Protein AF-A0A0A0N948-F1 (afdb_monomer_lite)

Structure (mmCIF, N/CA/C/O backbone):
data_AF-A0A0A0N948-F1
#
_entry.id   AF-A0A0A0N948-F1
#
loop_
_atom_site.group_PDB
_atom_site.id
_atom_site.type_symbol
_atom_site.label_atom_id
_atom_site.label_alt_id
_atom_site.label_comp_id
_atom_site.label_asym_id
_atom_site.label_entity_id
_atom_site.label_seq_id
_atom_site.pdbx_PDB_ins_code
_atom_site.Cartn_x
_atom_site.Cartn_y
_atom_site.Cartn_z
_atom_site.occupancy
_atom_site.B_iso_or_equiv
_atom_site.auth_seq_id
_atom_site.auth_comp_id
_atom_site.auth_asym_id
_atom_site.auth_atom_id
_atom_site.pdbx_PDB_model_num
ATOM 1 N N . MET A 1 1 ? 24.805 1.407 -28.539 1.00 57.66 1 MET A N 1
ATOM 2 C CA . MET A 1 1 ? 24.252 1.326 -27.170 1.00 57.66 1 MET A CA 1
ATOM 3 C C . MET A 1 1 ? 23.777 -0.092 -26.949 1.00 57.66 1 MET A C 1
ATOM 5 O O . MET A 1 1 ? 23.064 -0.597 -27.806 1.00 57.66 1 MET A O 1
ATOM 9 N N . ALA A 1 2 ? 24.202 -0.738 -25.86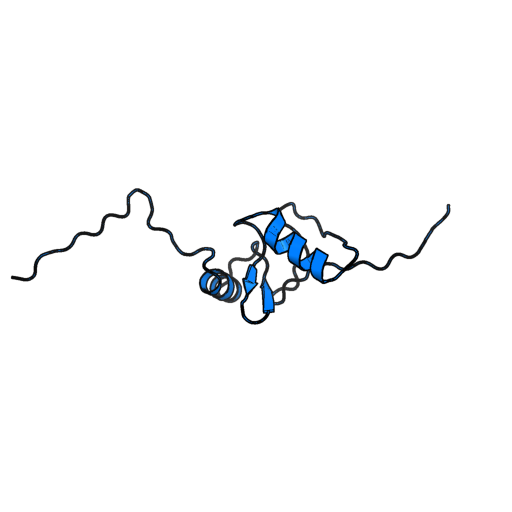5 1.00 82.25 2 ALA A N 1
ATOM 10 C CA . ALA A 1 2 ? 23.633 -2.018 -25.464 1.00 82.25 2 ALA A CA 1
ATOM 11 C C . ALA A 1 2 ? 22.341 -1.731 -24.693 1.00 82.25 2 ALA A C 1
ATOM 13 O O . ALA A 1 2 ? 22.378 -1.064 -23.661 1.00 82.25 2 ALA A O 1
ATOM 14 N N . THR A 1 3 ? 21.208 -2.174 -25.221 1.00 88.56 3 THR A N 1
ATOM 15 C CA . THR A 1 3 ? 19.922 -2.147 -24.522 1.00 88.56 3 THR A CA 1
ATOM 16 C C . THR A 1 3 ? 19.565 -3.569 -24.105 1.00 88.56 3 THR A C 1
ATOM 18 O O . THR A 1 3 ? 19.955 -4.536 -24.760 1.00 88.56 3 THR A O 1
ATOM 21 N N . ARG A 1 4 ? 18.838 -3.706 -22.994 1.00 90.12 4 ARG A N 1
ATOM 22 C CA . ARG A 1 4 ? 18.254 -4.977 -22.554 1.00 90.12 4 ARG A CA 1
ATOM 23 C C . ARG A 1 4 ? 16.834 -4.738 -22.061 1.00 90.12 4 ARG A C 1
ATOM 25 O O . ARG A 1 4 ? 16.554 -3.671 -21.520 1.00 90.12 4 ARG A O 1
ATOM 32 N N . LEU A 1 5 ? 15.973 -5.734 -22.234 1.00 91.75 5 LEU A N 1
ATOM 33 C CA . LEU A 1 5 ? 14.667 -5.777 -21.586 1.00 91.75 5 LEU A CA 1
ATOM 34 C C . LEU A 1 5 ? 14.851 -6.246 -20.139 1.00 91.75 5 LEU A C 1
ATOM 36 O O . LEU A 1 5 ? 15.580 -7.208 -19.895 1.00 91.75 5 LEU A O 1
ATOM 40 N N . VAL A 1 6 ? 14.190 -5.572 -19.203 1.00 92.75 6 VAL A N 1
ATOM 41 C CA . VAL A 1 6 ? 14.080 -5.979 -17.798 1.00 92.75 6 VAL A CA 1
ATOM 42 C C . VAL A 1 6 ? 12.594 -6.001 -17.457 1.00 92.75 6 VAL A C 1
ATOM 44 O O . VAL A 1 6 ? 11.857 -5.117 -17.891 1.00 92.75 6 VAL A O 1
ATOM 47 N N . ILE A 1 7 ? 12.162 -7.030 -16.736 1.00 95.06 7 ILE A N 1
ATOM 48 C CA . ILE A 1 7 ? 10.809 -7.135 -16.188 1.00 95.06 7 ILE A CA 1
ATOM 49 C C . ILE A 1 7 ? 10.932 -6.824 -14.699 1.00 95.06 7 ILE A C 1
ATOM 51 O O . ILE A 1 7 ? 11.768 -7.430 -14.035 1.00 95.06 7 ILE A O 1
ATOM 55 N N . CYS A 1 8 ? 10.122 -5.891 -14.211 1.00 97.12 8 CYS A N 1
ATOM 56 C CA . CYS A 1 8 ? 10.094 -5.478 -12.811 1.00 97.12 8 CYS A CA 1
ATOM 57 C C . CYS A 1 8 ? 8.659 -5.532 -12.280 1.00 97.12 8 CYS A C 1
ATOM 59 O O . CYS A 1 8 ? 7.702 -5.531 -13.060 1.00 97.12 8 CYS A O 1
ATOM 61 N N . TYR A 1 9 ? 8.527 -5.497 -10.961 1.00 98.31 9 TYR A N 1
ATOM 62 C CA . TYR A 1 9 ? 7.263 -5.371 -10.250 1.00 98.31 9 TYR A CA 1
ATOM 63 C C . TYR A 1 9 ? 7.153 -3.993 -9.607 1.00 98.31 9 TYR A C 1
ATOM 65 O O . TYR A 1 9 ? 8.136 -3.449 -9.106 1.00 98.31 9 TYR A O 1
ATOM 73 N N . ILE A 1 10 ? 5.947 -3.436 -9.632 1.00 97.94 10 ILE A N 1
ATOM 74 C CA . ILE A 1 10 ? 5.598 -2.201 -8.931 1.00 97.94 10 ILE A CA 1
ATOM 75 C C . ILE A 1 10 ? 4.418 -2.502 -8.014 1.00 97.94 10 ILE A C 1
ATOM 77 O O . ILE A 1 10 ? 3.564 -3.327 -8.347 1.00 97.94 10 ILE A O 1
ATOM 81 N N . ALA A 1 11 ? 4.359 -1.821 -6.878 1.00 97.81 11 ALA A N 1
ATOM 82 C CA . ALA A 1 11 ? 3.171 -1.830 -6.043 1.00 97.81 11 ALA A CA 1
ATOM 83 C C . ALA A 1 11 ? 2.081 -0.949 -6.666 1.00 97.81 11 ALA A C 1
ATOM 85 O O . ALA A 1 11 ? 2.367 0.104 -7.242 1.00 97.81 11 ALA A O 1
ATOM 86 N N . VAL A 1 12 ? 0.829 -1.384 -6.537 1.00 98.12 12 VAL A N 1
ATOM 87 C CA . VAL A 1 12 ? -0.344 -0.666 -7.038 1.00 98.12 12 VAL A CA 1
ATOM 88 C C . VAL A 1 12 ? -1.398 -0.653 -5.944 1.00 98.12 12 VAL A C 1
ATOM 90 O O . VAL A 1 12 ? -1.643 -1.678 -5.316 1.00 98.12 12 VAL A O 1
ATOM 93 N N . CYS A 1 13 ? -2.003 0.506 -5.696 1.00 98.06 13 CYS A N 1
ATOM 94 C CA . CYS A 1 13 ? -3.091 0.615 -4.734 1.00 98.06 13 CYS A CA 1
ATOM 95 C C . CYS A 1 13 ? -4.335 -0.088 -5.282 1.00 98.06 13 CYS A C 1
ATOM 97 O O . CYS A 1 13 ? -4.825 0.275 -6.355 1.00 98.06 13 CYS A O 1
ATOM 99 N N . ASP A 1 14 ? -4.891 -1.021 -4.515 1.00 98.06 14 ASP A N 1
ATOM 100 C CA . ASP A 1 14 ? -6.079 -1.786 -4.909 1.00 98.06 14 ASP A CA 1
ATOM 101 C C . ASP A 1 14 ? -7.354 -0.933 -5.009 1.00 98.06 14 ASP A C 1
ATOM 103 O O . ASP A 1 14 ? -8.342 -1.361 -5.606 1.00 98.06 14 ASP A O 1
ATOM 107 N N . LEU A 1 15 ? -7.360 0.276 -4.432 1.00 97.44 15 LEU A N 1
ATOM 108 C CA . LEU A 1 15 ? -8.520 1.174 -4.454 1.00 97.44 15 LEU A CA 1
ATOM 109 C C . LEU A 1 15 ? -8.464 2.209 -5.580 1.00 97.44 15 LEU A C 1
ATOM 111 O O . LEU A 1 15 ? -9.474 2.448 -6.241 1.00 97.44 15 LEU A O 1
ATOM 115 N N . CYS A 1 16 ? -7.310 2.844 -5.790 1.00 97.00 16 CYS A N 1
ATOM 116 C CA . CYS A 1 16 ? -7.192 3.996 -6.693 1.00 97.00 16 CYS A CA 1
ATOM 117 C C . CYS A 1 16 ? -6.138 3.836 -7.795 1.00 97.00 16 CYS A C 1
ATOM 119 O O . CYS A 1 16 ? -6.025 4.708 -8.656 1.00 97.00 16 CYS A O 1
ATOM 121 N N . GLY A 1 17 ? -5.367 2.745 -7.794 1.00 97.38 17 GLY A N 1
ATOM 122 C CA . GLY A 1 17 ? -4.337 2.494 -8.801 1.00 97.38 17 GLY A CA 1
ATOM 123 C C . GLY A 1 17 ? -3.092 3.375 -8.680 1.00 97.38 17 GLY A C 1
ATOM 124 O O . GLY A 1 17 ? -2.272 3.372 -9.596 1.00 97.38 17 GLY A O 1
ATOM 125 N N . ALA A 1 18 ? -2.930 4.127 -7.583 1.00 96.69 18 ALA A N 1
ATOM 126 C CA . ALA A 1 18 ? -1.684 4.831 -7.289 1.00 96.69 18 ALA A CA 1
ATOM 127 C C . ALA A 1 18 ? -0.498 3.856 -7.315 1.00 96.69 18 ALA A C 1
ATOM 129 O O . ALA A 1 18 ? -0.664 2.679 -7.003 1.00 96.69 18 ALA A O 1
ATOM 130 N N . THR A 1 19 ? 0.685 4.349 -7.679 1.00 97.00 19 THR A N 1
ATOM 131 C CA . THR A 1 19 ? 1.919 3.544 -7.780 1.00 97.00 19 THR A CA 1
ATOM 132 C C . THR A 1 19 ? 3.111 4.194 -7.090 1.00 97.00 19 THR A C 1
ATOM 134 O O . THR A 1 19 ? 4.213 3.646 -7.108 1.00 97.00 19 THR A O 1
ATOM 137 N N . THR A 1 20 ? 2.928 5.399 -6.550 1.00 94.50 20 THR A N 1
ATOM 138 C CA . THR A 1 20 ? 4.025 6.189 -6.006 1.00 94.50 20 THR A CA 1
ATOM 139 C C . THR A 1 20 ? 4.208 5.964 -4.515 1.00 94.50 20 THR A C 1
ATOM 141 O O . THR A 1 20 ? 3.233 5.872 -3.769 1.00 94.50 20 THR A O 1
ATOM 144 N N . ASP A 1 21 ? 5.462 5.925 -4.088 1.00 89.94 21 ASP A N 1
ATOM 145 C CA . ASP A 1 21 ? 5.842 5.974 -2.686 1.00 89.94 21 ASP A CA 1
ATOM 146 C C . ASP A 1 21 ? 5.608 7.372 -2.085 1.00 89.94 21 ASP A C 1
ATOM 148 O O . ASP A 1 21 ? 5.067 8.278 -2.732 1.00 89.94 21 ASP A O 1
ATOM 152 N N . TYR A 1 22 ? 6.002 7.531 -0.822 1.00 84.62 22 TYR A N 1
ATOM 153 C CA . TYR A 1 22 ? 5.875 8.782 -0.077 1.00 84.62 22 TYR A CA 1
ATOM 154 C C . TYR A 1 22 ? 6.633 9.955 -0.730 1.00 84.62 22 TYR A C 1
ATOM 156 O O . TYR A 1 22 ? 6.158 11.090 -0.704 1.00 84.62 22 TYR A O 1
ATOM 164 N N . ASP A 1 23 ? 7.771 9.680 -1.373 1.00 87.25 23 ASP A N 1
ATOM 165 C CA . ASP A 1 23 ? 8.607 10.682 -2.041 1.00 87.25 23 ASP A CA 1
ATOM 166 C C . ASP A 1 23 ? 8.144 10.984 -3.484 1.00 87.25 23 ASP A C 1
ATOM 168 O O . ASP A 1 23 ? 8.717 11.836 -4.170 1.00 87.25 23 ASP A O 1
ATOM 172 N N . GLY A 1 24 ? 7.085 10.318 -3.957 1.00 89.25 24 GLY A N 1
ATOM 173 C CA . GLY A 1 24 ? 6.510 10.513 -5.286 1.00 89.25 24 GLY A CA 1
ATOM 174 C C . GLY A 1 24 ? 7.188 9.705 -6.398 1.00 89.25 24 GLY A C 1
ATOM 175 O O . GLY A 1 24 ? 6.931 9.962 -7.577 1.00 89.25 24 GLY A O 1
ATOM 176 N N . PHE A 1 25 ? 8.033 8.727 -6.065 1.00 91.69 25 PHE A N 1
ATOM 177 C CA . PHE A 1 25 ? 8.658 7.824 -7.035 1.00 91.69 25 PHE A CA 1
ATOM 178 C C . PHE A 1 25 ? 7.842 6.546 -7.208 1.00 91.69 25 PHE A C 1
ATOM 180 O O . PHE A 1 25 ? 7.108 6.158 -6.316 1.00 91.69 25 PHE A O 1
ATOM 187 N N . THR A 1 26 ? 7.957 5.861 -8.351 1.00 96.12 26 THR A N 1
ATOM 188 C CA . THR A 1 26 ? 7.424 4.495 -8.529 1.00 96.12 26 THR A CA 1
ATOM 189 C C . THR A 1 26 ? 8.580 3.493 -8.443 1.00 96.12 26 THR A C 1
ATOM 191 O O . THR A 1 26 ? 9.343 3.364 -9.410 1.00 96.12 26 THR A O 1
ATOM 194 N N . PRO A 1 27 ? 8.749 2.799 -7.305 1.00 95.69 27 PRO A N 1
ATOM 195 C CA . PRO A 1 27 ? 9.794 1.797 -7.129 1.00 95.69 27 PRO A CA 1
ATOM 196 C C . PRO A 1 27 ? 9.583 0.613 -8.076 1.00 95.69 27 PRO A C 1
ATOM 198 O O . PRO A 1 27 ? 8.466 0.124 -8.223 1.00 95.69 27 PRO A O 1
ATOM 201 N N . HIS A 1 28 ? 10.663 0.146 -8.706 1.00 96.75 28 HIS A N 1
ATOM 202 C CA . HIS A 1 28 ? 10.675 -1.043 -9.562 1.00 96.75 28 HIS A CA 1
ATOM 203 C C . HIS A 1 28 ? 11.528 -2.126 -8.892 1.00 96.75 28 HIS A C 1
ATOM 205 O O . HIS A 1 28 ? 12.728 -1.921 -8.708 1.00 96.75 28 HIS A O 1
ATOM 211 N N . LEU A 1 29 ? 10.912 -3.249 -8.527 1.00 97.25 29 LEU A N 1
ATOM 212 C CA . LEU A 1 29 ? 11.519 -4.321 -7.734 1.00 97.25 29 LEU A CA 1
ATOM 213 C C . LEU A 1 29 ? 11.596 -5.635 -8.522 1.00 97.25 29 LEU A C 1
ATOM 215 O O . LEU A 1 29 ? 10.958 -5.791 -9.566 1.00 97.25 29 LEU A O 1
ATOM 219 N N . ASP A 1 30 ? 12.371 -6.587 -8.004 1.00 97.31 30 ASP A N 1
ATOM 220 C CA . ASP A 1 30 ? 12.622 -7.879 -8.653 1.00 97.31 30 ASP A CA 1
ATOM 221 C C . ASP A 1 30 ? 11.529 -8.928 -8.366 1.00 97.31 30 ASP A C 1
ATOM 223 O O . ASP A 1 30 ? 11.406 -9.905 -9.111 1.00 97.31 30 ASP A O 1
ATOM 227 N N . SER A 1 31 ? 10.694 -8.718 -7.338 1.00 97.62 31 SER A N 1
ATOM 228 C CA . SER A 1 31 ? 9.575 -9.600 -6.984 1.00 97.62 31 SER A CA 1
ATOM 229 C C . SER A 1 31 ? 8.320 -8.831 -6.527 1.00 97.62 31 SER A C 1
ATOM 231 O O . SER A 1 31 ? 8.424 -7.673 -6.104 1.00 97.62 31 SER A O 1
ATOM 233 N N . PRO A 1 32 ? 7.122 -9.446 -6.610 1.00 97.12 32 PRO A N 1
ATOM 234 C CA . PRO A 1 32 ? 5.902 -8.885 -6.032 1.00 97.12 32 PRO A CA 1
ATOM 235 C C . PRO A 1 32 ? 6.012 -8.647 -4.524 1.00 97.12 32 PRO A C 1
ATOM 237 O O . PRO A 1 32 ? 5.567 -7.612 -4.033 1.00 97.12 32 PRO A O 1
ATOM 240 N N . GLU A 1 33 ? 6.608 -9.589 -3.793 1.00 97.19 33 GLU A N 1
ATOM 241 C CA . GLU A 1 33 ? 6.748 -9.527 -2.340 1.00 97.19 33 GLU A CA 1
ATOM 242 C C . GLU A 1 33 ? 7.625 -8.344 -1.924 1.00 97.19 33 GLU A C 1
ATOM 244 O O . GLU A 1 33 ? 7.235 -7.583 -1.039 1.00 97.19 33 GLU A O 1
ATOM 249 N N . ASP A 1 34 ? 8.743 -8.124 -2.626 1.00 97.19 34 ASP A N 1
ATOM 250 C CA . ASP A 1 34 ? 9.625 -6.980 -2.376 1.00 97.19 34 ASP A CA 1
ATOM 251 C C . ASP A 1 34 ? 8.911 -5.650 -2.649 1.00 97.19 34 ASP A C 1
ATOM 253 O O . ASP A 1 34 ? 9.120 -4.677 -1.928 1.00 97.19 34 ASP A O 1
ATOM 257 N N . ALA A 1 35 ? 8.048 -5.587 -3.672 1.00 97.25 35 ALA A N 1
ATOM 258 C CA . ALA A 1 35 ? 7.289 -4.377 -3.984 1.00 97.25 35 ALA A CA 1
ATOM 259 C C . ALA A 1 35 ? 6.280 -4.028 -2.878 1.00 97.25 35 ALA A C 1
ATOM 261 O O . ALA A 1 35 ? 6.162 -2.861 -2.498 1.00 97.25 35 ALA A O 1
ATOM 262 N N . VAL A 1 36 ? 5.580 -5.032 -2.337 1.00 96.56 36 VAL A N 1
ATOM 263 C CA . VAL A 1 36 ? 4.667 -4.848 -1.199 1.00 96.56 36 VAL A CA 1
ATOM 264 C C . VAL A 1 36 ? 5.456 -4.440 0.042 1.00 96.56 36 VAL A C 1
ATOM 266 O O . VAL A 1 36 ? 5.145 -3.413 0.642 1.00 96.56 36 VAL A O 1
ATOM 269 N N . GLN A 1 37 ? 6.507 -5.197 0.379 1.00 95.81 37 GLN A N 1
ATOM 270 C CA . GLN A 1 37 ? 7.340 -4.952 1.554 1.00 95.81 37 GLN A CA 1
ATOM 271 C C . GLN A 1 37 ? 7.938 -3.543 1.529 1.00 95.81 37 GLN A C 1
ATOM 273 O O . GLN A 1 37 ? 7.890 -2.830 2.532 1.00 95.81 37 GLN A O 1
ATOM 278 N N . TYR A 1 38 ? 8.443 -3.110 0.370 1.00 95.88 38 TYR A N 1
ATOM 279 C CA . TYR A 1 38 ? 8.985 -1.768 0.197 1.00 95.88 38 TYR A CA 1
ATOM 280 C C . TYR A 1 38 ? 7.959 -0.695 0.575 1.00 95.88 38 TYR A C 1
ATOM 282 O O . TYR A 1 38 ?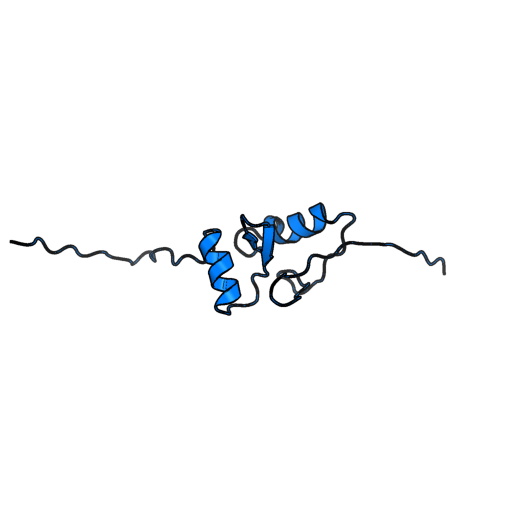 8.284 0.213 1.341 1.00 95.88 38 TYR A O 1
ATOM 290 N N . MET A 1 39 ? 6.721 -0.809 0.084 1.00 95.94 39 MET A N 1
ATOM 291 C CA . MET A 1 39 ? 5.687 0.196 0.340 1.00 95.94 39 MET A CA 1
ATOM 292 C C . MET A 1 39 ? 5.180 0.187 1.784 1.00 95.94 39 MET A C 1
ATOM 294 O O . MET A 1 39 ? 4.776 1.235 2.287 1.00 95.94 39 MET A O 1
ATOM 298 N N . THR A 1 40 ? 5.190 -0.965 2.457 1.00 94.62 40 THR A N 1
ATOM 299 C CA . THR A 1 40 ? 4.627 -1.107 3.808 1.00 94.62 40 THR A CA 1
ATOM 300 C C . THR A 1 40 ? 5.643 -0.897 4.927 1.00 94.62 40 THR A C 1
ATOM 302 O O . THR A 1 40 ? 5.255 -0.461 6.007 1.00 94.62 40 THR A O 1
ATOM 305 N N . GLU A 1 41 ? 6.925 -1.207 4.705 1.00 92.50 41 GLU A N 1
ATOM 306 C CA . GLU A 1 41 ? 7.936 -1.239 5.775 1.00 92.50 41 GLU A CA 1
ATOM 307 C C . GLU A 1 41 ? 8.945 -0.086 5.715 1.00 92.50 41 GLU A C 1
ATOM 309 O O . GLU A 1 41 ? 9.427 0.352 6.759 1.00 92.50 41 GLU A O 1
ATOM 314 N N . THR A 1 42 ? 9.251 0.450 4.527 1.00 89.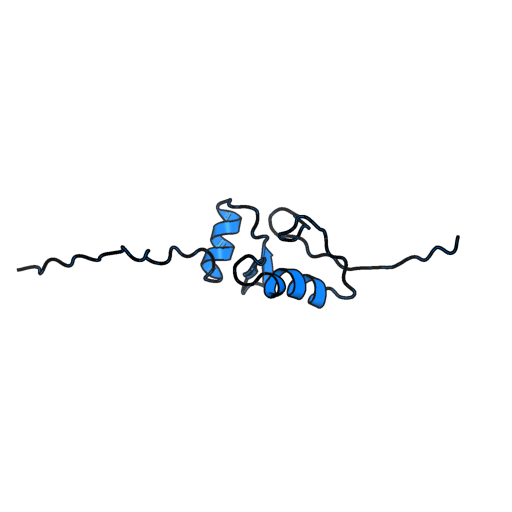62 42 THR A N 1
ATOM 315 C CA . THR A 1 42 ? 10.315 1.464 4.360 1.00 89.62 42 THR A CA 1
ATOM 316 C C . THR A 1 42 ? 10.000 2.783 5.070 1.00 89.62 42 THR A C 1
ATOM 318 O O . THR A 1 42 ? 10.909 3.460 5.548 1.00 89.62 42 THR A O 1
ATOM 321 N N . PHE A 1 43 ? 8.717 3.140 5.166 1.00 84.12 43 PHE A N 1
ATOM 322 C CA . PHE A 1 43 ? 8.261 4.456 5.631 1.00 84.12 43 PHE A CA 1
ATOM 323 C C . PHE A 1 43 ? 7.581 4.417 7.010 1.00 84.12 43 PHE A C 1
ATOM 325 O O . PHE A 1 43 ? 6.960 5.391 7.425 1.00 84.12 43 PHE A O 1
ATOM 332 N N . GLY A 1 44 ? 7.685 3.299 7.739 1.00 81.75 44 GLY A N 1
ATOM 333 C CA . GLY A 1 44 ? 7.069 3.150 9.060 1.00 81.75 44 GLY A CA 1
ATOM 334 C C . GLY A 1 44 ? 5.555 3.404 9.045 1.00 81.75 44 GLY A C 1
ATOM 335 O O . GLY A 1 44 ? 4.813 2.789 8.271 1.00 81.75 44 GLY A O 1
ATOM 336 N N . ASP A 1 45 ? 5.091 4.316 9.903 1.00 78.12 45 ASP A N 1
ATOM 337 C CA . ASP A 1 45 ? 3.665 4.650 10.015 1.00 78.12 45 ASP A CA 1
ATOM 338 C C . ASP A 1 45 ? 3.116 5.301 8.731 1.00 78.12 45 ASP A C 1
ATOM 340 O O . ASP A 1 45 ? 1.979 4.999 8.365 1.00 78.12 45 ASP A O 1
ATOM 344 N N . ASP A 1 46 ? 3.946 6.050 7.994 1.00 81.31 46 ASP A N 1
ATOM 345 C CA . ASP A 1 46 ? 3.595 6.745 6.740 1.00 81.31 46 ASP A CA 1
ATOM 346 C C . ASP A 1 46 ? 3.653 5.822 5.501 1.00 81.31 46 ASP A C 1
ATOM 348 O O . ASP A 1 46 ? 3.412 6.234 4.364 1.00 81.31 46 ASP A O 1
ATOM 352 N N . GLY A 1 47 ? 3.991 4.542 5.703 1.00 89.81 47 GLY A N 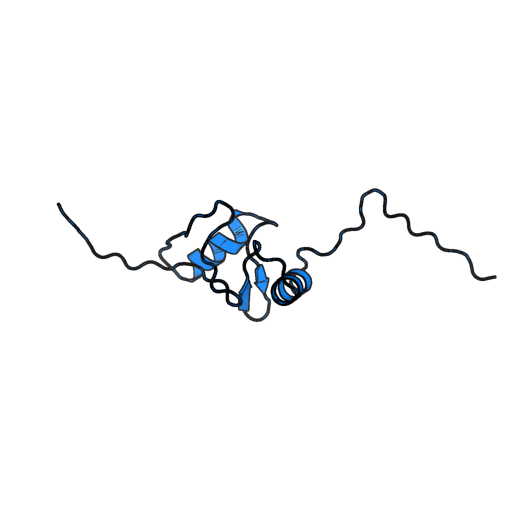1
ATOM 353 C CA . GLY A 1 47 ? 3.943 3.523 4.659 1.00 89.81 47 GLY A CA 1
ATOM 354 C C . GLY A 1 47 ? 2.516 3.167 4.253 1.00 89.81 47 GLY A C 1
ATOM 355 O O . GLY A 1 47 ? 1.554 3.335 5.008 1.00 89.81 47 GLY A O 1
ATOM 356 N N . TRP A 1 48 ? 2.378 2.576 3.072 1.00 95.81 48 TRP A N 1
ATOM 357 C CA . TRP A 1 48 ? 1.109 2.008 2.634 1.00 95.81 48 TRP A CA 1
ATOM 358 C C . TRP A 1 48 ? 0.624 0.926 3.607 1.00 95.81 48 TRP A C 1
ATOM 360 O O . TRP A 1 48 ? 1.376 0.380 4.417 1.00 95.81 48 TRP A O 1
ATOM 370 N N . THR A 1 49 ? -0.668 0.622 3.551 1.00 95.81 49 THR A N 1
ATOM 371 C CA . THR A 1 49 ? -1.297 -0.361 4.435 1.00 95.81 49 THR A CA 1
ATOM 372 C C . THR A 1 49 ? -1.571 -1.649 3.689 1.00 95.81 49 THR A C 1
ATOM 374 O O . THR A 1 49 ? -2.294 -1.639 2.698 1.00 95.81 49 THR A O 1
ATOM 377 N N . LEU A 1 50 ? -1.033 -2.758 4.197 1.00 95.44 50 LEU A N 1
ATOM 378 C CA . LEU A 1 50 ? -1.467 -4.097 3.819 1.00 95.44 50 LEU A CA 1
ATOM 379 C C . LEU A 1 50 ? -2.527 -4.562 4.817 1.00 95.44 50 LEU A C 1
ATOM 381 O O . LEU A 1 50 ? -2.247 -4.750 6.001 1.00 95.44 50 LEU A O 1
ATOM 385 N N . SER A 1 51 ? -3.760 -4.699 4.349 1.00 91.88 51 SER A N 1
ATOM 386 C CA . SER A 1 51 ? -4.886 -5.091 5.184 1.00 91.88 51 SER A CA 1
ATOM 387 C C . SER A 1 51 ? -4.877 -6.599 5.487 1.00 91.88 51 SER A C 1
ATOM 389 O O . SER A 1 51 ? -4.295 -7.384 4.732 1.00 91.88 51 SER A O 1
ATOM 391 N N . PRO A 1 52 ? -5.565 -7.057 6.552 1.00 87.69 52 PRO A N 1
ATOM 392 C CA . PRO A 1 52 ? -5.651 -8.485 6.876 1.00 87.69 52 PRO A CA 1
ATOM 393 C C . PRO A 1 52 ? -6.286 -9.354 5.777 1.00 87.69 52 PRO A C 1
ATOM 395 O O . PRO A 1 52 ? -6.014 -10.549 5.708 1.00 87.69 52 PRO A O 1
ATOM 398 N N . ASP A 1 53 ? -7.133 -8.769 4.925 1.00 89.38 53 ASP A N 1
ATOM 399 C CA . ASP A 1 53 ? -7.728 -9.414 3.747 1.00 89.38 53 ASP A CA 1
ATOM 400 C C . ASP A 1 53 ? -6.836 -9.351 2.490 1.00 89.38 53 ASP A C 1
ATOM 402 O O . ASP A 1 53 ? -7.250 -9.808 1.428 1.00 89.38 53 ASP A O 1
ATOM 406 N N . GLY A 1 54 ? -5.607 -8.837 2.610 1.00 92.19 54 GLY A N 1
ATOM 407 C CA . GLY A 1 54 ? -4.583 -8.869 1.566 1.00 92.19 54 GLY A CA 1
ATOM 408 C C . GLY A 1 54 ? -4.629 -7.714 0.566 1.00 92.19 54 GLY A C 1
ATOM 409 O O . GLY A 1 54 ? -3.959 -7.801 -0.458 1.00 92.19 54 GLY A O 1
ATOM 410 N N . ARG A 1 55 ? -5.395 -6.648 0.837 1.00 95.06 55 ARG A N 1
ATOM 411 C CA . ARG A 1 55 ? -5.404 -5.442 -0.000 1.00 95.06 55 ARG A CA 1
ATOM 412 C C . ARG A 1 55 ? -4.256 -4.520 0.375 1.00 95.06 55 ARG A C 1
ATOM 414 O O . ARG A 1 55 ? -4.024 -4.254 1.553 1.00 95.06 55 ARG A O 1
ATOM 421 N N . LEU A 1 56 ? -3.585 -3.984 -0.630 1.00 97.38 56 LEU A N 1
ATOM 422 C CA . LEU A 1 56 ? -2.546 -2.981 -0.498 1.00 97.38 56 LEU A CA 1
ATOM 423 C C . LEU A 1 56 ? -3.128 -1.595 -0.826 1.00 97.38 56 LEU A C 1
ATOM 425 O O . LEU A 1 56 ? -3.571 -1.335 -1.944 1.00 97.38 56 LEU A O 1
ATOM 429 N N . VAL A 1 57 ? -3.137 -0.694 0.158 1.00 97.44 57 VAL A N 1
ATOM 430 C CA . VAL A 1 57 ? -3.799 0.618 0.071 1.00 97.44 57 VAL A CA 1
ATOM 431 C C . VAL A 1 57 ? -2.816 1.748 0.347 1.00 97.44 57 VAL A C 1
ATOM 433 O O . VAL A 1 57 ? -2.114 1.743 1.361 1.00 97.44 57 VAL A O 1
ATOM 436 N N . CYS A 1 58 ? -2.763 2.716 -0.569 1.00 95.62 58 CYS A N 1
ATOM 437 C CA . CYS A 1 58 ? -1.859 3.855 -0.473 1.00 95.62 58 CYS A CA 1
ATOM 438 C C . CYS A 1 58 ? -2.228 4.809 0.655 1.00 95.62 58 CYS A C 1
ATOM 440 O O . CYS A 1 58 ? -3.401 5.064 0.896 1.00 95.62 58 CYS A O 1
ATOM 442 N N . ASP A 1 59 ? -1.210 5.403 1.269 1.00 91.62 59 ASP A N 1
ATOM 443 C CA . ASP A 1 59 ? -1.391 6.351 2.368 1.00 91.62 59 ASP A CA 1
ATOM 444 C C . ASP A 1 59 ? -1.663 7.791 1.863 1.00 91.62 59 ASP A C 1
ATOM 446 O O . ASP A 1 59 ? -2.164 8.644 2.577 1.00 91.62 59 ASP A O 1
ATOM 450 N N . THR A 1 60 ? -1.426 8.128 0.596 1.00 89.69 60 THR A N 1
ATOM 451 C CA . THR A 1 60 ? -1.579 9.528 0.140 1.00 89.69 60 THR A CA 1
ATOM 452 C C . THR A 1 60 ? -3.031 9.998 -0.022 1.00 89.69 60 THR A C 1
ATOM 454 O O . THR A 1 60 ? -3.295 11.201 0.009 1.00 89.69 60 THR A O 1
ATOM 457 N N . VAL A 1 61 ? -3.979 9.077 -0.205 1.00 91.38 61 VAL A N 1
ATOM 458 C CA . VAL A 1 61 ? -5.400 9.384 -0.425 1.00 91.38 61 VAL A CA 1
ATOM 459 C C . VAL A 1 61 ? -6.172 9.221 0.885 1.00 91.38 61 VAL A C 1
ATOM 461 O O . VAL A 1 61 ? -5.991 8.240 1.597 1.00 91.38 61 VAL A O 1
ATOM 464 N N . THR A 1 62 ? -7.043 10.182 1.200 1.00 90.38 62 THR A N 1
ATOM 465 C CA . THR A 1 62 ? -7.773 10.266 2.483 1.00 90.38 62 THR A CA 1
ATOM 466 C C . THR A 1 62 ? -9.294 10.176 2.321 1.00 90.38 62 THR A C 1
ATOM 468 O O . THR A 1 62 ? -10.067 10.777 3.070 1.00 90.38 62 THR A O 1
ATOM 471 N N . ASP A 1 63 ? -9.761 9.467 1.290 1.00 94.38 63 ASP A N 1
ATOM 472 C CA . ASP A 1 63 ? -11.193 9.229 1.107 1.00 94.38 63 ASP A CA 1
ATOM 473 C C . ASP A 1 63 ? -11.725 8.163 2.091 1.00 94.38 63 ASP A C 1
ATOM 475 O O . ASP A 1 63 ? -10.948 7.380 2.643 1.00 94.38 63 ASP A O 1
ATOM 479 N N . PRO A 1 64 ? -13.053 8.076 2.304 1.00 95.06 64 PRO A N 1
ATOM 480 C CA . PRO A 1 64 ? -13.617 7.138 3.274 1.00 95.06 64 PRO A CA 1
ATOM 481 C C . PRO A 1 64 ? -13.244 5.664 3.045 1.00 95.06 64 PRO A C 1
ATOM 483 O O . PRO A 1 64 ? -13.208 4.892 4.003 1.00 95.06 64 PRO A O 1
ATOM 486 N N . ALA A 1 65 ? -12.982 5.250 1.800 1.00 94.69 65 ALA A N 1
ATOM 487 C CA . ALA A 1 65 ? -12.622 3.869 1.494 1.00 94.69 65 ALA A CA 1
ATOM 488 C C . ALA A 1 65 ? -11.180 3.558 1.919 1.00 94.69 65 ALA A C 1
ATOM 490 O O . ALA A 1 65 ? -10.937 2.480 2.463 1.00 94.69 65 ALA A O 1
ATOM 491 N N . HIS A 1 66 ? -10.254 4.501 1.723 1.00 95.00 66 HIS A N 1
ATOM 492 C CA . HIS A 1 66 ? -8.877 4.389 2.209 1.00 95.00 66 HIS A CA 1
ATOM 493 C C . HIS A 1 66 ? -8.841 4.409 3.736 1.00 95.00 66 HIS A C 1
ATOM 495 O O . HIS A 1 66 ? -8.289 3.494 4.349 1.00 95.00 66 HIS A O 1
ATOM 501 N N . GLU A 1 67 ? -9.512 5.385 4.355 1.00 93.12 67 GLU A N 1
ATOM 502 C CA . GLU A 1 67 ? -9.537 5.522 5.815 1.00 93.12 67 GLU A CA 1
ATOM 503 C C . GLU A 1 67 ? -10.075 4.266 6.503 1.00 93.12 67 GLU A C 1
ATOM 505 O O . GLU A 1 67 ? -9.467 3.780 7.451 1.00 93.12 67 GLU A O 1
ATOM 510 N N . THR A 1 68 ? -11.135 3.653 5.964 1.00 92.88 68 THR A N 1
ATOM 511 C CA . THR A 1 68 ? -11.676 2.394 6.507 1.00 92.88 68 THR A CA 1
ATOM 512 C C . THR A 1 68 ? -10.618 1.284 6.560 1.00 92.88 68 THR A C 1
ATOM 514 O O . THR A 1 68 ? -10.584 0.498 7.507 1.00 92.88 68 THR A O 1
ATOM 517 N N . VAL A 1 69 ? -9.749 1.193 5.547 1.00 94.25 69 VAL A N 1
ATOM 518 C CA . VAL A 1 69 ? -8.684 0.180 5.508 1.00 94.25 69 VAL A CA 1
ATOM 519 C C . VAL A 1 69 ? -7.566 0.520 6.493 1.00 94.25 69 VAL A C 1
ATOM 521 O O . VAL A 1 69 ? -7.110 -0.367 7.218 1.00 94.25 69 VAL A O 1
ATOM 524 N N . HIS A 1 70 ? -7.159 1.788 6.567 1.00 92.62 70 HIS A N 1
ATOM 525 C CA . HIS A 1 70 ? -6.147 2.246 7.520 1.00 92.62 70 HIS A CA 1
ATOM 526 C C . HIS A 1 70 ? -6.591 2.031 8.973 1.00 92.62 70 HIS A C 1
ATOM 528 O O . HIS A 1 70 ? -5.844 1.442 9.757 1.00 92.62 70 HIS A O 1
ATOM 534 N N . GLU A 1 71 ? -7.824 2.415 9.314 1.00 90.25 71 GLU A N 1
ATOM 535 C CA . GLU A 1 71 ? -8.407 2.235 10.646 1.00 90.25 71 GLU A CA 1
ATOM 536 C C . GLU A 1 71 ? -8.486 0.757 11.041 1.00 90.25 71 GLU A C 1
ATOM 538 O O . GLU A 1 71 ? -8.097 0.388 12.152 1.00 90.25 71 GLU A O 1
ATOM 543 N N . ALA A 1 72 ? -8.933 -0.113 10.127 1.00 89.31 72 ALA A N 1
ATOM 544 C CA . ALA A 1 72 ? -8.998 -1.555 10.366 1.00 89.31 72 ALA A CA 1
ATOM 545 C C . ALA A 1 72 ? -7.612 -2.181 10.607 1.00 89.31 72 ALA A C 1
ATOM 547 O O . ALA A 1 72 ? -7.498 -3.164 11.341 1.00 89.31 72 ALA A O 1
ATOM 548 N N . ALA A 1 73 ? -6.560 -1.603 10.021 1.00 88.12 73 ALA A N 1
ATOM 549 C CA . ALA A 1 73 ? -5.168 -1.984 10.255 1.00 88.12 73 ALA A CA 1
ATOM 550 C C . ALA A 1 73 ? -4.545 -1.307 11.494 1.00 88.12 73 ALA A C 1
ATOM 552 O O . ALA A 1 73 ? -3.364 -1.502 11.778 1.00 88.12 73 ALA A O 1
ATOM 553 N N . GLY A 1 74 ? -5.313 -0.505 12.239 1.00 86.50 74 GLY A N 1
ATOM 554 C CA . GLY A 1 74 ? -4.842 0.226 13.415 1.00 86.50 74 GLY A CA 1
ATOM 555 C C . GLY A 1 74 ? -4.021 1.482 13.100 1.00 86.50 74 GLY A C 1
ATOM 556 O O . GLY A 1 74 ? -3.554 2.142 14.031 1.00 86.50 74 GLY A O 1
ATOM 557 N N . LYS A 1 75 ? -3.870 1.853 11.823 1.00 86.00 75 LYS A N 1
ATOM 558 C CA . LYS A 1 75 ? -3.292 3.136 11.402 1.00 86.00 75 LYS A CA 1
ATOM 559 C C . LYS A 1 75 ? -4.339 4.245 11.477 1.00 86.00 75 LYS A C 1
ATOM 561 O O . LYS A 1 75 ? -5.533 3.970 11.531 1.00 86.00 75 LYS A O 1
ATOM 566 N N . ARG A 1 76 ? -3.881 5.504 11.524 1.00 76.88 76 ARG A N 1
ATOM 567 C CA . ARG A 1 76 ? -4.719 6.729 11.504 1.00 76.88 76 ARG A CA 1
ATOM 568 C C . ARG A 1 76 ? -5.820 6.808 12.562 1.00 76.88 76 ARG A C 1
ATOM 570 O O . ARG A 1 76 ? -6.613 7.744 12.564 1.00 76.88 76 ARG A O 1
ATOM 577 N N . THR A 1 77 ? -5.827 5.882 13.515 1.00 68.69 77 THR A N 1
ATOM 578 C CA . THR A 1 77 ? -6.694 5.948 14.679 1.00 68.69 77 THR A CA 1
ATOM 579 C C . THR A 1 77 ? -6.363 7.230 15.438 1.00 68.69 77 THR A C 1
ATOM 581 O O . THR A 1 77 ? -5.191 7.458 15.761 1.00 68.69 77 THR A O 1
ATOM 584 N N . PRO A 1 78 ? -7.357 8.090 15.724 1.00 65.50 78 PRO A N 1
ATOM 585 C CA . PRO A 1 78 ? -7.139 9.270 16.539 1.00 65.50 78 PRO A CA 1
ATOM 586 C C . PRO A 1 78 ? -6.584 8.836 17.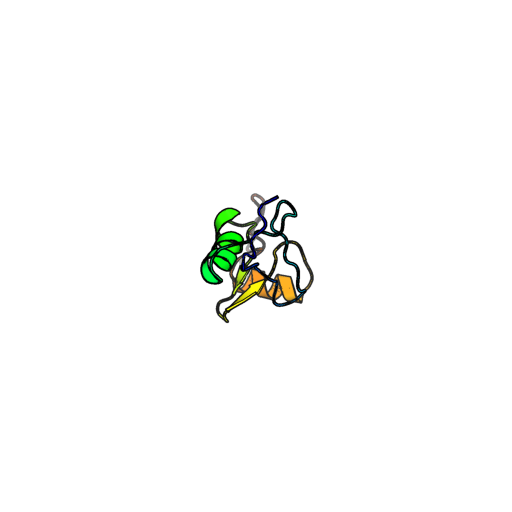896 1.00 65.50 78 PRO A C 1
ATOM 588 O 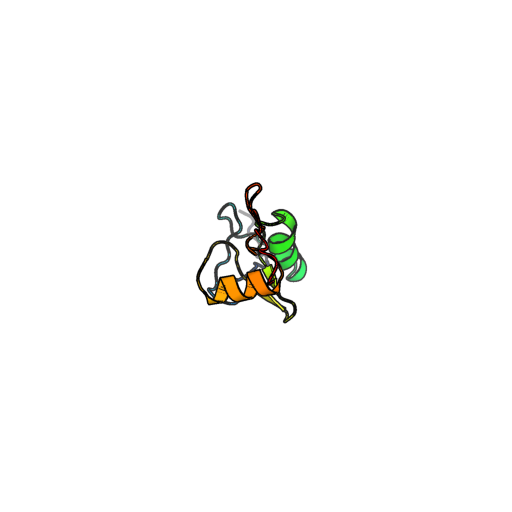O . PRO A 1 78 ? -7.312 8.342 18.759 1.00 65.50 78 PRO A O 1
ATOM 591 N N . LYS A 1 79 ? -5.272 8.983 18.092 1.00 62.12 79 LYS A N 1
ATOM 592 C CA . LYS A 1 79 ? -4.681 8.822 19.416 1.00 62.12 79 LYS A CA 1
ATOM 593 C C . LYS A 1 79 ? -5.159 10.014 20.242 1.00 62.12 79 LYS A C 1
ATOM 595 O O . LYS A 1 79 ? -5.084 11.141 19.742 1.00 62.12 79 LYS A O 1
ATOM 600 N N . PRO A 1 80 ? -5.667 9.802 21.469 1.00 68.81 80 PRO A N 1
ATOM 601 C CA . PRO A 1 80 ? -5.961 10.904 22.367 1.00 68.81 80 PRO A CA 1
ATOM 602 C C . PRO A 1 80 ? -4.737 11.819 22.407 1.00 68.81 80 PRO A C 1
ATOM 604 O O . PRO A 1 80 ? -3.623 11.356 22.668 1.00 68.81 80 PRO A O 1
ATOM 607 N N . GLY A 1 81 ? -4.930 13.092 22.059 1.00 65.00 81 GLY A N 1
ATOM 608 C CA . GLY A 1 81 ? -3.851 14.068 22.125 1.00 65.00 81 GLY A CA 1
ATOM 609 C C . GLY A 1 81 ? -3.311 14.166 23.556 1.00 65.00 81 GLY A C 1
ATOM 610 O O . GLY A 1 81 ? -3.992 13.746 24.495 1.00 65.00 81 GLY A O 1
ATOM 611 N N . PRO A 1 82 ? -2.121 14.752 23.758 1.00 63.69 82 PRO A N 1
ATOM 612 C CA . PRO A 1 82 ? -1.558 14.949 25.098 1.00 63.69 82 PRO A CA 1
ATOM 613 C C . PRO A 1 82 ? -2.515 15.684 26.059 1.00 63.69 82 PRO A C 1
ATOM 615 O O . PRO A 1 82 ? -2.409 15.507 27.269 1.00 63.69 82 PRO A O 1
ATOM 618 N N . ASP A 1 83 ? -3.488 16.428 25.520 1.00 67.06 83 ASP A N 1
ATOM 619 C CA . ASP A 1 83 ? -4.505 17.180 26.263 1.00 67.06 83 ASP A CA 1
ATOM 620 C C . ASP A 1 83 ? -5.887 16.495 26.329 1.00 67.06 83 ASP A C 1
ATOM 622 O O . ASP A 1 83 ? -6.874 17.105 26.749 1.00 67.06 83 ASP A O 1
ATOM 626 N N . ALA A 1 84 ? -6.011 15.237 25.896 1.00 71.25 84 ALA A N 1
ATOM 627 C CA . ALA A 1 84 ? -7.275 14.510 25.946 1.00 71.25 84 ALA A CA 1
ATOM 628 C C . ALA A 1 84 ? -7.629 14.124 27.395 1.00 71.25 84 ALA A C 1
ATOM 630 O O . ALA A 1 84 ? -7.225 13.085 27.911 1.00 71.25 84 ALA A O 1
ATOM 631 N N . MET A 1 85 ? -8.407 14.980 28.056 1.00 67.19 85 MET A N 1
ATOM 632 C CA . MET A 1 85 ? -8.903 14.780 29.418 1.00 67.19 85 MET A CA 1
ATOM 633 C C . MET A 1 85 ? -10.303 14.150 29.399 1.00 67.19 85 MET A C 1
ATOM 635 O O . MET A 1 85 ? -11.254 14.751 28.899 1.00 67.19 85 MET A O 1
ATOM 639 N N . SER A 1 86 ? -10.463 12.965 29.992 1.00 69.81 86 SER A N 1
ATOM 640 C CA . SER A 1 86 ? -11.775 12.359 30.259 1.00 69.81 86 SER A CA 1
ATOM 641 C C . SER A 1 86 ? -12.283 12.772 31.645 1.00 69.81 86 SER A C 1
ATOM 643 O O . SER A 1 86 ? -11.695 12.396 32.661 1.00 69.81 86 SER A O 1
ATOM 645 N N . VAL A 1 87 ? -13.381 13.531 31.706 1.00 63.72 87 VAL A N 1
ATOM 646 C CA . VAL A 1 87 ? -14.043 13.908 32.968 1.00 63.72 87 VAL A CA 1
ATOM 647 C C . VAL A 1 87 ? -15.189 12.936 33.242 1.00 63.72 87 VAL A C 1
ATOM 649 O O . VAL A 1 87 ? -16.157 12.886 32.486 1.00 63.72 87 VAL A O 1
ATOM 652 N N . HIS A 1 88 ? -15.098 12.173 34.332 1.00 70.31 88 HIS A N 1
ATOM 653 C CA . HIS A 1 88 ? -16.186 11.318 34.808 1.00 70.31 88 HIS A CA 1
ATOM 654 C C . HIS A 1 88 ? -16.925 12.005 35.956 1.00 70.31 88 HIS A C 1
ATOM 656 O O . HIS A 1 88 ? -16.332 12.306 36.992 1.00 70.31 88 HIS A O 1
ATOM 662 N N . PHE A 1 89 ? -18.228 12.228 35.785 1.00 71.12 89 PHE A N 1
ATOM 663 C CA . PHE A 1 89 ? -19.097 12.674 36.869 1.00 71.12 89 PHE A CA 1
ATOM 664 C C . PHE A 1 89 ? -19.641 11.448 37.611 1.00 71.12 89 PHE A C 1
ATOM 666 O O . PHE A 1 89 ? -20.192 10.556 36.960 1.00 71.12 89 PHE A O 1
ATOM 673 N N . PRO A 1 90 ? -19.513 11.367 38.945 1.00 67.31 90 PRO A N 1
ATOM 674 C CA . PRO A 1 90 ? -20.184 10.323 39.702 1.00 67.31 90 PRO A CA 1
ATOM 675 C C . PRO A 1 90 ? -21.699 10.532 39.608 1.00 67.31 90 PRO A C 1
ATOM 677 O O . PRO A 1 90 ? -22.213 11.598 39.946 1.00 67.31 90 PRO A O 1
ATOM 680 N N . THR A 1 91 ? -22.418 9.514 39.143 1.00 77.19 91 THR A N 1
ATOM 681 C CA . THR A 1 91 ? -23.872 9.435 39.301 1.00 77.19 91 THR A CA 1
ATOM 682 C C . THR A 1 91 ? -24.184 9.176 40.772 1.00 77.19 91 THR A C 1
ATOM 684 O O . THR A 1 91 ? -23.772 8.146 41.307 1.00 77.19 91 THR A O 1
ATOM 687 N N . THR A 1 92 ? -24.856 10.135 41.410 1.00 76.50 92 THR A N 1
ATOM 688 C CA . THR A 1 92 ? -25.433 10.028 42.762 1.00 76.50 92 THR A CA 1
ATOM 689 C C . THR A 1 92 ? -26.583 9.042 42.821 1.00 76.50 92 THR A C 1
ATOM 691 O O . THR A 1 92 ? -27.384 9.057 41.859 1.00 76.50 92 THR A O 1
#

pLDDT: mean 88.18, std 10.88, range [57.66, 98.31]

Organism: Streptomyces rapamycinicus (strain ATCC 29253 / DSM 41530 / NRRL 5491 / AYB-994) (NCBI:txid1343740)

Radius of gyration: 18.78 Å; chains: 1; bounding box: 50×27×70 Å

Foldseek 3Di:
DDDDDDDWDFDAAPPPRDGAAPVGDRDTHPDPVVRLCCQAPVPDLQGWDQAPVGGTHHNPDDDPVRVVRCVNRVHPPPDQPPPNDDDDDDDD

Sequence (92 aa):
MATRLVICYIAVCDLCGATTDYDGFTPHLDSPEDAVQYMTETFGDDGWTLSPDGRLVCDTVTDPAHETVHEAAGKRTPKPGPDAMSVHFPTT

Secondary structure (DSSP, 8-state):
--------B----TTT-----TTS----BSSHHHHHHHHHHTTGGGS-EE-TTS-EE-SS--SHHHHHHHHHTT-S--PPPTT---PPPPP-